Protein AF-A0A953DAY5-F1 (afdb_monomer_lite)

Secondary structure (DSSP, 8-state):
-------------------------SSHHHHHHHHHHHHHHH-TTS-GGG---SSHHHHHHHHHHHHHHHHHHHHHHHT-TT-S----S-----PPPHHHHHTS-HHHHHHHHHHHT--

Foldseek 3Di:
DDDDDDPPPDDPPDDPPPPPPPDPPDDQVVVLVVVLVVLCVVCVQFDSVQQDDPDPVSSVVSGVVRNVVSVVVVVVVVPDDDPPPPPVPDPPPDDPDPVVLVPDDPVVNVVVVVVVVPD

Radius of gyration: 38.15 Å; chains: 1; bounding box: 110×74×69 Å

pLDDT: mean 75.68, std 18.12, range [43.19, 96.44]

Structure (mmCIF, N/CA/C/O backbone):
data_AF-A0A953DAY5-F1
#
_entry.id   AF-A0A953DAY5-F1
#
loop_
_atom_site.group_PDB
_atom_site.id
_atom_site.type_symbol
_atom_site.label_atom_id
_atom_site.label_alt_id
_atom_site.label_comp_id
_atom_site.label_asym_id
_atom_site.label_entity_id
_atom_site.label_seq_id
_atom_site.pdbx_PDB_ins_code
_atom_site.Cartn_x
_atom_site.Cartn_y
_atom_site.Cartn_z
_atom_site.occupancy
_atom_site.B_iso_or_equiv
_atom_site.auth_seq_id
_atom_site.auth_comp_id
_atom_site.auth_asym_id
_atom_site.auth_atom_id
_atom_site.pdbx_PDB_model_num
ATOM 1 N N . MET A 1 1 ? -51.012 50.159 42.342 1.00 43.19 1 MET A N 1
ATOM 2 C CA . MET A 1 1 ? -50.962 48.979 41.453 1.00 43.19 1 MET A CA 1
ATOM 3 C C . MET A 1 1 ? -49.889 49.299 40.429 1.00 43.19 1 MET A C 1
ATOM 5 O O . MET A 1 1 ? -50.049 50.320 39.786 1.00 43.19 1 MET A O 1
ATOM 9 N N . GLU A 1 2 ? -48.720 48.669 40.343 1.00 46.50 2 GLU A N 1
ATOM 10 C CA . GLU A 1 2 ? -48.162 47.403 40.845 1.00 46.50 2 GLU A CA 1
ATOM 11 C C . GLU A 1 2 ? -46.648 47.589 41.116 1.00 46.50 2 GLU A C 1
ATOM 13 O O . GLU A 1 2 ? -45.998 48.416 40.482 1.00 46.50 2 GLU A O 1
ATOM 18 N N . ARG A 1 3 ? -46.093 46.818 42.056 1.00 53.03 3 ARG A N 1
ATOM 19 C CA . ARG A 1 3 ? -44.709 46.300 42.016 1.00 53.03 3 ARG A CA 1
ATOM 20 C C . ARG A 1 3 ? -44.859 44.777 41.817 1.00 53.03 3 ARG A C 1
ATOM 22 O O . ARG A 1 3 ? -45.856 44.264 42.336 1.00 53.03 3 ARG A O 1
ATOM 29 N N . PRO A 1 4 ? -43.958 44.068 41.108 1.00 50.75 4 PRO A N 1
ATOM 30 C CA . PRO A 1 4 ? -42.673 43.696 41.713 1.00 50.75 4 PRO A CA 1
ATOM 31 C C . PRO A 1 4 ? -41.463 43.596 40.763 1.00 50.75 4 PRO A C 1
ATOM 33 O O . PRO A 1 4 ? -41.563 43.688 39.543 1.00 50.75 4 PRO A O 1
ATOM 36 N N . ASP A 1 5 ? -40.320 43.449 41.425 1.00 54.09 5 ASP A N 1
ATOM 37 C CA . ASP A 1 5 ? -39.001 43.015 40.975 1.00 54.09 5 ASP A CA 1
ATOM 38 C C . ASP A 1 5 ? -39.009 41.848 39.971 1.00 54.09 5 ASP A C 1
ATOM 40 O O . ASP A 1 5 ? -39.785 40.918 40.139 1.00 54.09 5 ASP A O 1
ATOM 44 N N . GLU A 1 6 ? -38.073 41.844 39.014 1.00 52.34 6 GLU A N 1
ATOM 45 C CA . GLU A 1 6 ? -37.191 40.683 38.795 1.00 52.34 6 GLU A CA 1
ATOM 46 C C . GLU A 1 6 ? -36.049 41.043 37.836 1.00 52.34 6 GLU A C 1
ATOM 48 O O . GLU A 1 6 ? -36.195 41.144 36.616 1.00 52.34 6 GLU A O 1
ATOM 53 N N . VAL A 1 7 ? -34.872 41.244 38.425 1.00 55.16 7 VAL A N 1
ATOM 54 C CA . VAL A 1 7 ? -33.592 41.092 37.740 1.00 55.16 7 VAL A CA 1
ATOM 55 C C . VAL A 1 7 ? -33.479 39.608 37.405 1.00 55.16 7 VAL A C 1
ATOM 57 O O . VAL A 1 7 ? -33.131 38.806 38.263 1.00 55.16 7 VAL A O 1
ATOM 60 N N . VAL A 1 8 ? -33.817 39.223 36.175 1.00 53.41 8 VAL A N 1
ATOM 61 C CA . VAL A 1 8 ? -33.519 37.874 35.687 1.00 53.41 8 VAL A CA 1
ATOM 62 C C . VAL A 1 8 ? -32.030 37.833 35.358 1.00 53.41 8 VAL A C 1
ATOM 64 O O . VAL A 1 8 ? -31.605 38.152 34.245 1.00 53.41 8 VAL A O 1
ATOM 67 N N . GLU A 1 9 ? -31.233 37.466 36.363 1.00 56.44 9 GLU A N 1
ATOM 68 C CA . GLU A 1 9 ? -29.948 36.802 36.166 1.00 56.44 9 GLU A CA 1
ATOM 69 C C . GLU A 1 9 ? -30.181 35.616 35.227 1.00 56.44 9 GLU A C 1
ATOM 71 O O . GLU A 1 9 ? -30.754 34.597 35.608 1.00 56.44 9 GLU A O 1
ATOM 76 N N . ARG A 1 10 ? -29.770 35.757 33.966 1.00 53.19 10 ARG A N 1
ATOM 77 C CA . ARG A 1 10 ? -29.592 34.597 33.099 1.00 53.19 10 ARG A CA 1
ATOM 78 C C . ARG A 1 10 ? -28.226 33.986 33.416 1.00 53.19 10 ARG A C 1
ATOM 80 O O . ARG A 1 10 ? -27.223 34.676 33.216 1.00 53.19 10 ARG A O 1
ATOM 87 N N . PRO A 1 11 ? -28.165 32.737 33.901 1.00 60.03 11 PRO A N 1
ATOM 88 C CA . PRO A 1 11 ? -26.903 32.029 34.062 1.00 60.03 11 PRO A CA 1
ATOM 89 C C . PRO A 1 11 ? -26.253 31.780 32.686 1.00 60.03 11 PRO A C 1
ATOM 91 O O . PRO A 1 11 ? -26.962 31.714 31.676 1.00 60.03 11 PRO A O 1
ATOM 94 N N . PRO A 1 12 ? -24.917 31.643 32.605 1.00 56.47 12 PRO A N 1
ATOM 95 C CA . PRO A 1 12 ? -24.262 31.163 31.395 1.00 56.47 12 PRO A CA 1
ATOM 96 C C . PRO A 1 12 ? -24.579 29.672 31.192 1.00 56.47 12 PRO A C 1
ATOM 98 O O . PRO A 1 12 ? -23.907 28.798 31.728 1.00 56.47 12 PRO A O 1
ATOM 101 N N . GLU A 1 13 ? -25.616 29.380 30.410 1.00 53.09 13 GLU A N 1
ATOM 102 C CA . GLU A 1 13 ? -25.916 28.033 29.921 1.00 53.09 13 GLU A CA 1
ATOM 103 C C . GLU A 1 13 ? -25.004 27.696 28.736 1.00 53.09 13 GLU A C 1
ATOM 105 O O . GLU A 1 13 ? -25.234 28.128 27.607 1.00 53.09 13 GLU A O 1
ATOM 110 N N . ASN A 1 14 ? -23.921 26.978 29.014 1.00 51.12 14 ASN A N 1
ATOM 111 C CA . ASN A 1 14 ? -23.556 25.717 28.363 1.00 51.12 14 ASN A CA 1
ATOM 112 C C . ASN A 1 14 ? -22.090 25.451 28.669 1.00 51.12 14 ASN A C 1
ATOM 114 O O . ASN A 1 14 ? -21.177 25.823 27.930 1.00 51.12 14 ASN A O 1
ATOM 118 N N . GLU A 1 15 ? -21.903 24.778 29.793 1.00 46.72 15 GLU A N 1
ATOM 119 C CA . GLU A 1 15 ? -20.770 23.907 30.021 1.00 46.72 15 GLU A CA 1
ATOM 120 C C . GLU A 1 15 ? -20.676 22.983 28.799 1.00 46.72 15 GLU A C 1
ATOM 122 O O . GLU A 1 15 ? -21.537 22.132 28.560 1.00 46.72 15 GLU A O 1
ATOM 127 N N . SER A 1 16 ? -19.668 23.226 27.957 1.00 50.22 16 SER A N 1
ATOM 128 C CA . SER A 1 16 ? -19.174 22.234 27.008 1.00 50.22 16 SER A CA 1
ATOM 129 C C . SER A 1 16 ? -19.102 20.909 27.755 1.00 50.22 16 SER A C 1
ATOM 131 O O . SER A 1 16 ? -18.514 20.908 28.839 1.00 50.22 16 SER A O 1
ATOM 133 N N . PRO A 1 17 ? -19.685 19.811 27.244 1.00 53.06 17 PRO A N 1
ATOM 134 C CA . PRO A 1 17 ? -19.576 18.542 27.933 1.00 53.06 17 PRO A CA 1
ATOM 135 C C . PRO A 1 17 ? -18.090 18.266 28.113 1.00 53.06 17 PRO A C 1
ATOM 137 O O . PRO A 1 17 ? -17.346 18.163 27.134 1.00 53.06 17 PRO A O 1
ATOM 140 N N . GLU A 1 18 ? -17.679 18.237 29.380 1.00 45.53 18 GLU A N 1
ATOM 141 C CA . GLU A 1 18 ? -16.388 17.751 29.813 1.00 45.53 18 GLU A CA 1
ATOM 142 C C . GLU A 1 18 ? -16.154 16.458 29.039 1.00 45.53 18 GLU A C 1
ATOM 144 O O . GLU A 1 18 ? -16.916 15.492 29.171 1.00 45.53 18 GLU A O 1
ATOM 149 N N . HIS A 1 19 ? -15.158 16.483 28.149 1.00 47.75 19 HIS A N 1
ATOM 150 C CA . HIS A 1 19 ? -14.582 15.281 27.579 1.00 47.75 19 HIS A CA 1
ATOM 151 C C . HIS A 1 19 ? -14.096 14.473 28.765 1.00 47.75 19 HIS A C 1
ATOM 153 O O . HIS A 1 19 ? -13.005 14.668 29.290 1.00 47.75 19 HIS A O 1
ATOM 159 N N . THR A 1 20 ? -14.999 13.630 29.246 1.00 47.47 20 THR A N 1
ATOM 160 C CA . THR A 1 20 ? -14.716 12.653 30.258 1.00 47.47 20 THR A CA 1
ATOM 161 C C . THR A 1 20 ? -13.795 11.680 29.554 1.00 47.47 20 THR A C 1
ATOM 163 O O . THR A 1 20 ? -14.232 10.837 28.773 1.00 47.47 20 THR A O 1
ATOM 166 N N . GLU A 1 21 ? -12.501 11.888 29.772 1.00 54.03 21 GLU A N 1
ATOM 167 C CA . GLU A 1 21 ? -11.428 10.946 29.510 1.00 54.03 21 GLU A CA 1
ATOM 168 C C . GLU A 1 21 ? -11.713 9.694 30.355 1.00 54.03 21 GLU A C 1
ATOM 170 O O . GLU A 1 21 ? -11.165 9.486 31.434 1.00 54.03 21 GLU A O 1
ATOM 175 N N . GLN A 1 22 ? -12.677 8.888 29.916 1.00 50.91 22 GLN A N 1
ATOM 176 C CA . GLN A 1 22 ? -13.001 7.606 30.516 1.00 50.91 22 GLN A CA 1
ATOM 177 C C . GLN A 1 22 ? -12.252 6.547 29.723 1.00 50.91 22 GLN A C 1
ATOM 179 O O . GLN A 1 22 ? -12.627 6.193 28.609 1.00 50.91 22 GLN A O 1
ATOM 184 N N . GLY A 1 23 ? -11.137 6.109 30.311 1.00 47.06 23 GLY A N 1
ATOM 185 C CA . GLY A 1 23 ? -10.233 5.116 29.757 1.00 47.06 23 GLY A CA 1
ATOM 186 C C . GLY A 1 23 ? -10.964 3.868 29.275 1.00 47.06 23 GLY A C 1
ATOM 187 O O . GLY A 1 23 ? -11.591 3.150 30.056 1.00 47.06 23 GLY A O 1
ATOM 188 N N . ALA A 1 24 ? -10.825 3.598 27.983 1.00 52.97 24 ALA A N 1
ATOM 189 C CA . ALA A 1 24 ? -11.162 2.322 27.388 1.00 52.97 24 ALA A CA 1
ATOM 190 C C . ALA A 1 24 ? -10.003 1.343 27.621 1.00 52.97 24 ALA A C 1
ATOM 192 O O . ALA A 1 24 ? -9.148 1.087 26.775 1.00 52.97 24 ALA A O 1
ATOM 193 N N . ASP A 1 25 ? -9.940 0.846 28.850 1.00 53.22 25 ASP A N 1
ATOM 194 C CA . ASP A 1 25 ? -8.909 -0.073 29.305 1.00 53.22 25 ASP A CA 1
ATOM 195 C C . ASP A 1 25 ? -9.270 -1.512 28.874 1.00 53.22 25 ASP A C 1
ATOM 197 O O . ASP A 1 25 ? -10.225 -2.118 29.363 1.00 53.22 25 ASP A O 1
ATOM 201 N N . GLY A 1 26 ? -8.519 -2.060 27.911 1.00 48.16 26 GLY A N 1
ATOM 202 C CA . GLY A 1 26 ? -8.270 -3.506 27.811 1.00 48.16 26 GLY A CA 1
ATOM 203 C C . GLY A 1 26 ? -8.901 -4.313 26.666 1.00 48.16 26 GLY A C 1
ATOM 204 O O . GLY A 1 26 ? -8.449 -5.433 26.435 1.00 48.16 26 GLY A O 1
ATOM 205 N N . THR A 1 27 ? -9.885 -3.799 25.917 1.00 51.81 27 THR A N 1
ATOM 206 C CA . THR A 1 27 ? -10.505 -4.549 24.788 1.00 51.81 27 THR A CA 1
ATOM 207 C C . THR A 1 27 ? -10.319 -3.911 23.413 1.00 51.81 27 THR A C 1
ATOM 209 O O . THR A 1 27 ? -10.297 -4.630 22.418 1.00 51.81 27 THR A O 1
ATOM 212 N N . GLU A 1 28 ? -10.070 -2.604 23.338 1.00 55.47 28 GLU A N 1
ATOM 213 C CA . GLU A 1 28 ? -9.915 -1.895 22.060 1.00 55.47 28 GLU A CA 1
ATOM 214 C C . GLU A 1 28 ? -8.589 -2.218 21.354 1.00 55.47 28 GLU A C 1
ATOM 216 O O . GLU A 1 28 ? -8.543 -2.354 20.134 1.00 55.47 28 GLU A O 1
ATOM 221 N N . GLY A 1 29 ? -7.510 -2.444 22.112 1.00 56.56 29 GLY A N 1
ATOM 222 C CA . GLY A 1 29 ? -6.192 -2.748 21.541 1.00 56.56 29 GLY A CA 1
ATOM 223 C C . GLY A 1 29 ? -6.141 -4.047 20.723 1.00 56.56 29 GLY A C 1
ATOM 224 O O . GLY A 1 29 ? -5.391 -4.125 19.752 1.00 56.56 29 GLY A O 1
ATOM 225 N N . PHE A 1 30 ? -6.958 -5.050 21.072 1.00 59.25 30 PHE A N 1
ATOM 226 C CA . PHE A 1 30 ? -7.041 -6.309 20.319 1.00 59.25 30 PHE A CA 1
ATO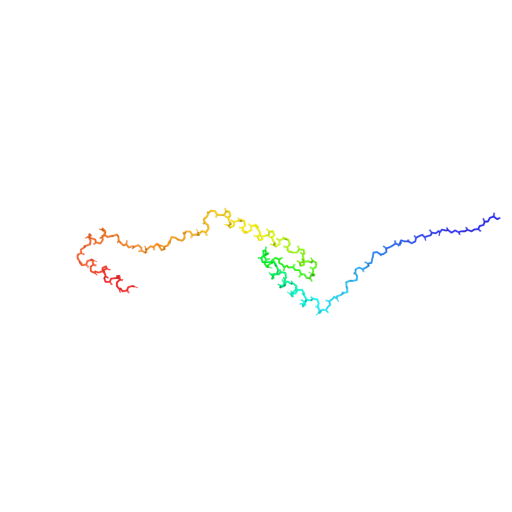M 227 C C . PHE A 1 30 ? -7.781 -6.153 18.986 1.00 59.25 30 PHE A C 1
ATOM 229 O O . PHE A 1 30 ? -7.478 -6.874 18.035 1.00 59.25 30 PHE A O 1
ATOM 236 N N . ASP A 1 31 ? -8.719 -5.210 18.902 1.00 86.44 31 ASP A N 1
ATOM 237 C CA . ASP A 1 31 ? -9.497 -4.976 17.686 1.00 86.44 31 ASP A CA 1
ATOM 238 C C . ASP A 1 31 ? -8.696 -4.142 16.677 1.00 86.44 31 ASP A C 1
ATOM 240 O O . ASP A 1 31 ? -8.691 -4.428 15.483 1.00 86.44 31 ASP A O 1
ATOM 244 N N . LEU A 1 32 ? -7.912 -3.169 17.152 1.00 88.56 32 LEU A N 1
ATOM 245 C CA . LEU A 1 32 ? -7.116 -2.294 16.284 1.00 88.56 32 LEU A CA 1
ATOM 246 C C . LEU A 1 32 ? -6.038 -3.038 15.492 1.00 88.56 32 LEU A C 1
ATOM 248 O O . LEU A 1 32 ? -5.845 -2.750 14.311 1.00 88.56 32 LEU A O 1
ATOM 252 N N . GLU A 1 33 ? -5.355 -4.013 16.098 1.00 90.25 33 GLU A N 1
ATOM 253 C CA . GLU A 1 33 ? -4.372 -4.825 15.370 1.00 90.25 33 GLU A CA 1
ATOM 254 C C . GLU A 1 33 ? -5.057 -5.669 14.289 1.00 90.25 33 GLU A C 1
ATOM 256 O O . GLU A 1 33 ? -4.599 -5.734 13.148 1.00 90.25 33 GLU A O 1
ATOM 261 N N . ARG A 1 34 ? -6.222 -6.245 14.610 1.00 91.75 34 ARG A N 1
ATOM 262 C CA . ARG A 1 34 ? -7.007 -7.025 13.652 1.00 91.75 34 ARG A CA 1
ATOM 263 C C . ARG A 1 34 ? -7.534 -6.162 12.508 1.00 91.75 34 ARG A C 1
ATOM 265 O O . ARG A 1 34 ? -7.533 -6.593 11.355 1.00 91.75 34 ARG A O 1
ATOM 272 N N . ILE A 1 35 ? -7.953 -4.939 12.812 1.00 92.19 35 ILE A N 1
ATOM 273 C CA . ILE A 1 35 ? -8.368 -3.941 11.828 1.00 92.19 35 ILE A CA 1
ATOM 274 C C . ILE A 1 35 ? -7.180 -3.549 10.946 1.00 92.19 35 ILE A C 1
ATOM 276 O O . ILE A 1 35 ? -7.334 -3.514 9.727 1.00 92.19 35 ILE A O 1
ATOM 280 N N . ARG A 1 36 ? -5.984 -3.336 11.514 1.00 93.31 36 ARG A N 1
ATOM 281 C CA . ARG A 1 36 ? -4.764 -3.078 10.732 1.00 93.31 36 ARG A CA 1
ATOM 282 C C . ARG A 1 36 ? -4.484 -4.221 9.760 1.00 93.31 36 ARG A C 1
ATOM 284 O O . ARG A 1 36 ? -4.280 -3.967 8.576 1.00 93.31 36 ARG A O 1
ATOM 291 N N . GLU A 1 37 ? -4.530 -5.469 10.218 1.00 93.81 37 GLU A N 1
ATOM 292 C CA . GLU A 1 37 ? -4.362 -6.640 9.349 1.00 93.81 37 GLU A CA 1
ATOM 293 C C . GLU A 1 37 ? -5.394 -6.678 8.211 1.00 93.81 37 GLU A C 1
ATOM 295 O O . GLU A 1 37 ? -5.041 -6.950 7.062 1.00 93.81 37 GLU A O 1
ATOM 300 N N . LEU A 1 38 ? -6.664 -6.381 8.506 1.00 94.75 38 LEU A N 1
ATOM 301 C CA . LEU A 1 38 ? -7.732 -6.326 7.504 1.00 94.75 38 LEU A CA 1
ATOM 302 C C . LEU A 1 38 ? -7.511 -5.205 6.483 1.00 94.75 38 LEU A C 1
ATOM 304 O O . LEU A 1 38 ? -7.696 -5.439 5.288 1.00 94.75 38 LEU A O 1
ATOM 308 N N . ILE A 1 39 ? -7.082 -4.021 6.929 1.00 93.44 39 ILE A N 1
ATOM 309 C CA . ILE A 1 39 ? -6.727 -2.900 6.049 1.00 93.44 39 ILE A CA 1
ATOM 310 C C . ILE A 1 39 ? -5.601 -3.327 5.106 1.00 93.44 39 ILE A C 1
ATOM 312 O O . ILE A 1 39 ? -5.727 -3.151 3.897 1.00 93.44 39 ILE A O 1
ATOM 316 N N . LEU A 1 40 ? -4.536 -3.942 5.628 1.00 94.94 40 LEU A N 1
ATOM 317 C CA . LEU A 1 40 ? -3.402 -4.400 4.818 1.00 94.94 40 LEU A CA 1
ATOM 318 C C . LEU A 1 40 ? -3.792 -5.504 3.825 1.00 94.94 40 LEU A C 1
ATOM 320 O O . LEU A 1 40 ? -3.267 -5.546 2.714 1.00 94.94 40 LEU A O 1
ATOM 324 N N . ALA A 1 41 ? -4.726 -6.383 4.193 1.00 95.12 41 ALA A N 1
ATOM 325 C CA . ALA A 1 41 ? -5.243 -7.411 3.294 1.00 95.12 41 ALA A CA 1
ATOM 326 C C . ALA A 1 41 ? -6.142 -6.830 2.186 1.00 95.12 41 ALA A C 1
ATOM 328 O O . ALA A 1 41 ? -6.093 -7.296 1.047 1.00 95.12 41 ALA A O 1
ATOM 329 N N . ALA A 1 42 ? -6.962 -5.827 2.509 1.00 95.38 42 ALA A N 1
ATOM 330 C CA . ALA A 1 42 ? -7.871 -5.177 1.565 1.00 95.38 42 ALA A CA 1
ATOM 331 C C . ALA A 1 42 ? -7.156 -4.187 0.630 1.00 95.38 42 ALA A C 1
ATOM 333 O O . ALA A 1 42 ? -7.573 -4.011 -0.516 1.00 95.38 42 ALA A O 1
ATOM 334 N N . HIS A 1 43 ? -6.076 -3.564 1.107 1.00 92.94 43 HIS A N 1
ATOM 335 C CA . HIS A 1 43 ? -5.343 -2.514 0.410 1.00 92.94 43 HIS A CA 1
ATOM 336 C C . HIS A 1 43 ? -3.875 -2.907 0.191 1.00 92.94 43 HIS A C 1
ATOM 338 O O . HIS A 1 43 ? -2.995 -2.452 0.917 1.00 92.94 43 HIS A O 1
ATOM 344 N N . PRO A 1 44 ? -3.560 -3.722 -0.831 1.00 92.56 44 PRO A N 1
ATOM 345 C CA . PRO A 1 44 ? -2.173 -4.058 -1.166 1.00 92.56 44 PRO A CA 1
ATOM 346 C C . PRO A 1 44 ? -1.385 -2.877 -1.770 1.00 92.56 44 PRO A C 1
ATOM 348 O O . PRO A 1 44 ? -0.180 -2.986 -1.990 1.00 92.56 44 PRO A O 1
ATOM 351 N N . ASP A 1 45 ? -2.054 -1.762 -2.072 1.00 94.50 45 ASP A N 1
ATOM 352 C CA . ASP A 1 45 ? -1.500 -0.530 -2.639 1.00 94.50 45 ASP A CA 1
ATOM 353 C C . ASP A 1 45 ? -1.166 0.539 -1.580 1.00 94.50 45 ASP A C 1
ATOM 355 O O . ASP A 1 45 ? -1.057 1.720 -1.910 1.00 94.50 45 ASP A O 1
ATOM 359 N N . VAL A 1 46 ? -0.988 0.150 -0.314 1.00 96.06 46 VAL A N 1
ATOM 360 C CA . VAL A 1 46 ? -0.551 1.043 0.776 1.00 96.06 46 VAL A CA 1
ATOM 361 C C . VAL A 1 46 ? 0.822 0.643 1.307 1.00 96.06 46 VAL A C 1
ATOM 363 O O . VAL A 1 46 ? 1.258 -0.498 1.172 1.00 96.06 46 VAL A O 1
ATOM 366 N N . VAL A 1 47 ? 1.522 1.595 1.927 1.00 94.75 47 VAL A N 1
ATOM 367 C CA . VAL A 1 47 ? 2.779 1.328 2.640 1.00 94.75 47 VAL A CA 1
ATOM 368 C C . VAL A 1 47 ? 2.451 0.840 4.060 1.00 94.75 47 VAL A C 1
ATOM 370 O O . VAL A 1 47 ? 1.895 1.628 4.824 1.00 94.75 47 VAL A O 1
ATOM 373 N N . PRO A 1 48 ? 2.800 -0.404 4.448 1.00 92.75 48 PRO A N 1
ATOM 374 C CA . PRO A 1 48 ? 2.383 -0.972 5.734 1.00 92.75 48 PRO A CA 1
ATOM 375 C C . PRO A 1 48 ? 2.844 -0.165 6.948 1.00 92.75 48 PRO A C 1
ATOM 377 O O . PRO A 1 48 ? 2.053 0.099 7.849 1.00 92.75 48 PRO A O 1
ATOM 380 N N . ASP A 1 49 ? 4.090 0.313 6.917 1.00 93.12 49 ASP A N 1
ATOM 381 C CA . ASP A 1 49 ? 4.698 1.102 7.996 1.00 93.12 49 ASP A CA 1
ATOM 382 C C . ASP A 1 49 ? 4.004 2.457 8.228 1.00 93.12 49 ASP A C 1
ATOM 384 O O . ASP A 1 49 ? 4.262 3.123 9.227 1.00 93.12 49 ASP A O 1
ATOM 388 N N . MET A 1 50 ? 3.138 2.887 7.305 1.00 95.19 50 MET A N 1
ATOM 389 C CA . MET A 1 50 ? 2.375 4.130 7.419 1.00 95.19 50 MET A CA 1
ATOM 390 C C . MET A 1 50 ? 0.964 3.931 7.985 1.00 95.19 50 MET A C 1
ATOM 392 O O . MET A 1 50 ? 0.296 4.925 8.259 1.00 95.19 50 MET A O 1
ATOM 396 N N . ILE A 1 51 ? 0.507 2.688 8.179 1.00 94.81 51 ILE A N 1
ATOM 397 C CA . ILE A 1 51 ? -0.795 2.402 8.794 1.00 94.81 51 ILE A CA 1
ATOM 398 C C . ILE A 1 51 ? -0.646 2.406 10.319 1.00 94.81 51 ILE A C 1
ATOM 400 O O . ILE A 1 51 ? -0.474 1.373 10.973 1.00 94.81 51 ILE A O 1
ATOM 404 N N . THR A 1 52 ? -0.686 3.607 10.890 1.00 91.56 52 THR A N 1
ATOM 405 C CA . THR A 1 52 ? -0.456 3.863 12.317 1.00 91.56 52 THR A CA 1
ATOM 406 C C . THR A 1 52 ? -1.652 4.553 12.956 1.00 91.56 52 THR A C 1
ATOM 408 O O . THR A 1 52 ? -2.307 5.368 12.316 1.00 91.56 52 THR A O 1
ATOM 411 N N . GLY A 1 53 ? -1.899 4.269 14.231 1.00 90.50 53 GLY A N 1
ATOM 412 C CA . GLY A 1 53 ? -2.989 4.865 14.995 1.00 90.50 53 GLY A CA 1
ATOM 413 C C . GLY A 1 53 ? -3.238 4.093 16.282 1.00 90.50 53 GLY A C 1
ATOM 414 O O . GLY A 1 53 ? -2.953 2.895 16.361 1.00 90.50 53 GLY A O 1
ATOM 415 N N . THR A 1 54 ? -3.744 4.804 17.279 1.00 88.81 54 THR A N 1
ATOM 416 C CA . THR A 1 54 ? -4.233 4.276 18.558 1.00 88.81 54 THR A CA 1
ATOM 417 C C . THR A 1 54 ? -5.754 4.208 18.612 1.00 88.81 54 THR A C 1
ATOM 419 O O . THR A 1 54 ? -6.301 3.631 19.543 1.00 88.81 54 THR A O 1
ATOM 422 N N . THR A 1 55 ? -6.434 4.745 17.596 1.00 89.50 55 THR A N 1
ATOM 423 C CA . THR A 1 55 ? -7.889 4.681 17.433 1.00 89.50 55 THR A CA 1
ATOM 424 C C . THR A 1 55 ? -8.260 4.226 16.021 1.00 89.50 55 THR A C 1
ATOM 426 O O . THR A 1 55 ? -7.441 4.258 15.095 1.00 89.50 55 THR A O 1
ATOM 429 N N . PHE A 1 56 ? -9.513 3.804 15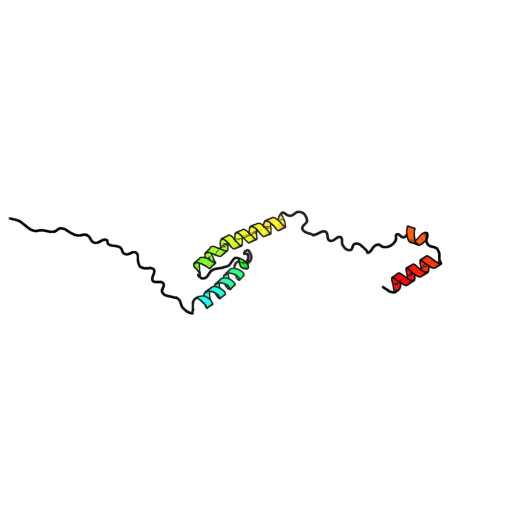.839 1.00 89.00 56 PHE A N 1
ATOM 430 C CA . PHE A 1 56 ? -10.039 3.432 14.523 1.00 89.00 56 PHE A CA 1
ATOM 431 C C . PHE A 1 56 ? -9.983 4.603 13.533 1.00 89.00 56 PHE A C 1
ATOM 433 O O . PHE A 1 56 ? -9.545 4.430 12.395 1.00 89.00 56 PHE A O 1
ATOM 440 N N . ASP A 1 57 ? -10.367 5.800 13.976 1.00 88.50 57 ASP A N 1
ATOM 441 C CA . ASP A 1 57 ? -10.383 6.991 13.127 1.00 88.50 57 ASP A CA 1
ATOM 442 C C . ASP A 1 57 ? -8.972 7.383 12.674 1.00 88.50 57 ASP A C 1
ATOM 444 O O . ASP A 1 57 ? -8.767 7.722 11.508 1.00 88.50 57 ASP A O 1
ATOM 448 N N . GLU A 1 58 ? -7.976 7.260 13.557 1.00 91.19 58 GLU A N 1
ATOM 449 C CA . GLU A 1 58 ? -6.567 7.463 13.204 1.00 91.19 58 GLU A CA 1
ATOM 450 C C . GLU A 1 58 ? -6.089 6.447 12.159 1.00 91.19 58 GLU A C 1
ATOM 452 O O . GLU A 1 58 ? -5.452 6.830 11.173 1.00 91.19 58 GLU A O 1
ATOM 457 N N . LEU A 1 59 ? -6.442 5.164 12.322 1.00 92.38 59 LEU A N 1
ATOM 458 C CA . LEU A 1 59 ? -6.111 4.128 11.341 1.00 92.38 59 LEU A CA 1
ATOM 459 C C . LEU A 1 59 ? -6.740 4.431 9.980 1.00 92.38 59 LEU A C 1
ATOM 461 O O . LEU A 1 59 ? -6.042 4.386 8.968 1.00 92.38 59 LEU A O 1
ATOM 465 N N . MET A 1 60 ? -8.021 4.794 9.937 1.00 93.25 60 MET A N 1
ATOM 466 C CA . MET A 1 60 ? -8.708 5.125 8.687 1.00 93.25 60 MET A CA 1
ATOM 467 C C . MET A 1 60 ? -8.125 6.378 8.025 1.00 93.25 60 MET A C 1
ATOM 469 O O . MET A 1 60 ? -7.929 6.399 6.807 1.00 93.25 60 MET A O 1
ATOM 473 N N . ALA A 1 61 ? -7.775 7.397 8.813 1.00 94.69 61 ALA A N 1
ATOM 474 C CA . ALA A 1 61 ? -7.124 8.607 8.318 1.00 94.69 61 ALA A CA 1
ATOM 475 C C . ALA A 1 61 ? -5.716 8.338 7.756 1.00 94.69 61 ALA A C 1
ATOM 477 O O . ALA A 1 61 ? -5.268 9.054 6.857 1.00 94.69 61 ALA A O 1
ATOM 478 N N . SER A 1 62 ? -5.025 7.297 8.237 1.00 93.75 62 SER A N 1
ATOM 479 C CA . SER A 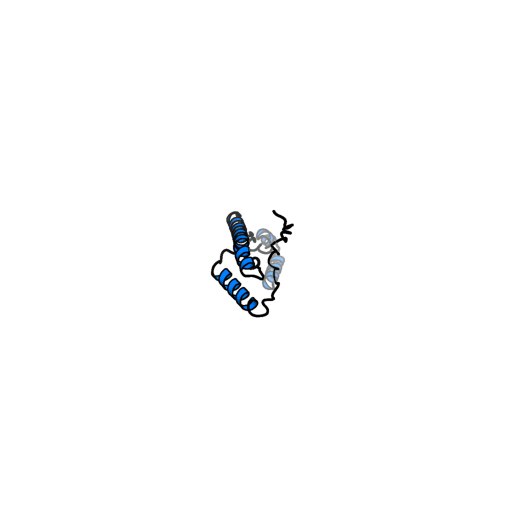1 62 ? -3.680 6.925 7.776 1.00 93.75 62 SER A CA 1
ATOM 480 C C . SER A 1 62 ? -3.645 6.275 6.382 1.00 93.75 62 SER A C 1
ATOM 482 O O . SER A 1 62 ? -2.614 6.323 5.703 1.00 93.75 62 SER A O 1
ATOM 484 N N . ILE A 1 63 ? -4.775 5.731 5.908 1.00 95.00 63 ILE A N 1
ATOM 485 C CA . ILE A 1 63 ? -4.856 4.970 4.648 1.00 95.00 63 ILE A CA 1
ATOM 486 C C . ILE A 1 63 ? -4.514 5.845 3.440 1.00 95.00 63 ILE A C 1
ATOM 488 O O . ILE A 1 63 ? -3.683 5.469 2.611 1.00 95.00 63 ILE A O 1
ATOM 492 N N . GLU A 1 64 ? -5.131 7.020 3.328 1.00 95.62 64 GLU A N 1
ATOM 493 C CA . GLU A 1 64 ? -4.966 7.878 2.151 1.00 95.62 64 GLU A CA 1
ATOM 494 C C . GLU A 1 64 ? -3.518 8.401 2.003 1.00 95.62 64 GLU A C 1
ATOM 496 O O . GLU A 1 64 ? -2.934 8.257 0.922 1.00 95.62 64 GLU A O 1
ATOM 501 N N . PRO A 1 65 ? -2.855 8.906 3.067 1.00 95.62 65 PRO A N 1
ATOM 502 C CA . PRO A 1 65 ? -1.427 9.217 3.027 1.00 95.62 65 PRO A CA 1
ATOM 503 C C . PRO A 1 65 ? -0.542 8.024 2.638 1.00 95.62 65 PRO A C 1
ATOM 505 O O . PRO A 1 65 ? 0.390 8.191 1.841 1.00 95.62 65 PRO A O 1
ATOM 508 N N . ALA A 1 66 ? -0.825 6.829 3.171 1.00 95.50 66 ALA A N 1
ATOM 509 C CA . ALA A 1 66 ? -0.063 5.614 2.883 1.00 95.50 66 ALA A CA 1
ATOM 510 C C . ALA A 1 66 ? -0.193 5.193 1.411 1.00 95.50 66 ALA A C 1
ATOM 512 O O . ALA A 1 66 ? 0.802 4.859 0.758 1.00 95.50 66 ALA A O 1
ATOM 513 N N . ARG A 1 67 ? -1.401 5.288 0.854 1.00 95.56 67 ARG A N 1
ATOM 514 C CA . ARG A 1 67 ? -1.681 5.026 -0.560 1.00 95.56 67 ARG A CA 1
ATOM 515 C C . ARG A 1 67 ? -0.999 6.036 -1.479 1.00 95.56 67 ARG A C 1
ATOM 517 O O . ARG A 1 67 ? -0.362 5.670 -2.468 1.00 95.56 67 ARG A O 1
ATOM 524 N N . ALA A 1 68 ? -1.058 7.320 -1.131 1.00 96.44 68 ALA A N 1
ATOM 525 C CA . ALA A 1 68 ? -0.387 8.375 -1.883 1.00 96.44 68 ALA A CA 1
ATOM 526 C C . ALA A 1 68 ? 1.144 8.212 -1.874 1.00 96.44 68 ALA A C 1
ATOM 528 O O . ALA A 1 68 ? 1.824 8.556 -2.846 1.00 96.44 68 ALA A O 1
ATOM 529 N N . ALA A 1 69 ? 1.723 7.702 -0.784 1.00 94.50 69 ALA A N 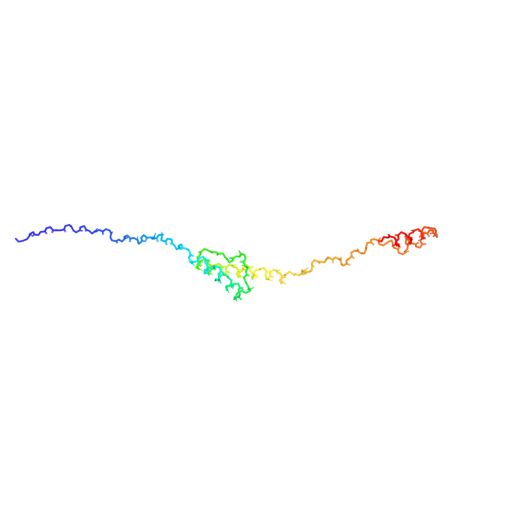1
ATOM 530 C CA . ALA A 1 69 ? 3.142 7.360 -0.729 1.00 94.50 69 ALA A CA 1
ATOM 531 C C . ALA A 1 69 ? 3.478 6.189 -1.662 1.00 94.50 69 ALA A C 1
ATOM 533 O O . ALA A 1 69 ? 4.408 6.308 -2.465 1.00 94.50 69 ALA A O 1
ATOM 534 N N . TYR A 1 70 ? 2.688 5.113 -1.625 1.00 95.62 70 TYR A N 1
ATOM 535 C CA . TYR A 1 70 ? 2.852 3.973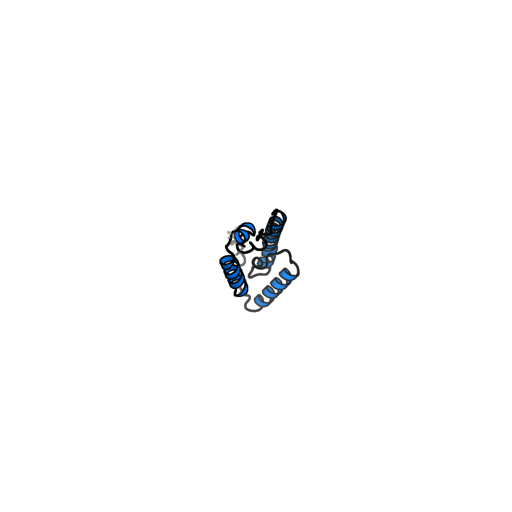 -2.527 1.00 95.62 70 TYR A CA 1
ATOM 536 C C . TYR A 1 70 ? 2.793 4.403 -3.996 1.00 95.62 70 TYR A C 1
ATOM 538 O O . TYR A 1 70 ? 3.711 4.108 -4.760 1.00 95.62 70 TYR A O 1
ATOM 546 N N . ALA A 1 71 ? 1.772 5.175 -4.384 1.00 95.25 71 ALA A N 1
ATOM 547 C CA . ALA A 1 71 ? 1.609 5.657 -5.754 1.00 95.25 71 ALA A CA 1
ATOM 548 C C . ALA A 1 71 ? 2.821 6.474 -6.230 1.00 95.25 71 ALA A C 1
ATOM 550 O O . ALA A 1 71 ? 3.308 6.277 -7.344 1.00 95.25 71 ALA A O 1
ATOM 551 N N . ARG A 1 72 ? 3.368 7.343 -5.368 1.00 93.88 72 ARG A N 1
ATOM 552 C CA . ARG A 1 72 ? 4.587 8.113 -5.668 1.00 93.88 72 ARG A CA 1
ATOM 553 C C . ARG A 1 72 ? 5.808 7.215 -5.874 1.00 93.88 72 ARG A C 1
ATOM 555 O O . ARG A 1 72 ? 6.596 7.468 -6.783 1.00 93.88 72 ARG A O 1
ATOM 562 N N . ILE A 1 73 ? 5.976 6.181 -5.051 1.00 92.00 73 ILE A N 1
ATOM 563 C CA . ILE A 1 73 ? 7.087 5.223 -5.174 1.00 92.00 73 ILE A CA 1
ATOM 564 C C . ILE A 1 73 ? 6.935 4.394 -6.452 1.00 92.00 73 ILE A C 1
ATOM 566 O O . ILE A 1 73 ? 7.886 4.282 -7.225 1.00 92.00 73 ILE A O 1
ATOM 570 N N . ALA A 1 74 ? 5.739 3.862 -6.702 1.00 91.56 74 ALA A N 1
ATOM 571 C CA . ALA A 1 74 ? 5.432 3.069 -7.885 1.00 91.56 74 ALA A CA 1
ATOM 572 C C . ALA A 1 74 ? 5.670 3.869 -9.173 1.00 91.56 74 ALA A C 1
ATOM 574 O O . ALA A 1 74 ? 6.300 3.367 -10.106 1.00 91.56 74 ALA A O 1
ATOM 575 N N . GLU A 1 75 ? 5.233 5.130 -9.202 1.00 93.06 75 GLU A N 1
ATOM 576 C CA . GLU A 1 75 ? 5.466 6.017 -10.338 1.00 93.06 75 GLU A CA 1
ATOM 577 C C . GLU A 1 75 ? 6.955 6.308 -10.522 1.00 93.06 75 GLU A C 1
ATOM 579 O O . GLU A 1 75 ? 7.466 6.209 -11.631 1.00 93.06 75 GLU A O 1
ATOM 584 N N . ARG A 1 76 ? 7.693 6.571 -9.438 1.00 89.94 76 ARG A N 1
ATOM 585 C CA . ARG A 1 76 ? 9.143 6.789 -9.508 1.00 89.94 76 ARG A CA 1
ATOM 586 C C . ARG A 1 76 ? 9.885 5.590 -10.097 1.00 89.94 76 ARG A C 1
ATOM 588 O O . ARG A 1 76 ? 10.780 5.790 -10.911 1.00 89.94 76 ARG A O 1
ATOM 595 N N . ILE A 1 77 ? 9.512 4.373 -9.697 1.00 89.25 77 ILE A N 1
ATOM 596 C CA . ILE A 1 77 ? 10.108 3.131 -10.208 1.00 89.25 77 ILE A CA 1
ATOM 597 C C . ILE A 1 77 ? 9.768 2.944 -11.691 1.00 89.25 77 ILE A C 1
ATOM 599 O O . ILE A 1 77 ? 10.644 2.595 -12.478 1.00 89.25 77 ILE A O 1
ATOM 603 N N . ARG A 1 78 ? 8.514 3.201 -12.087 1.00 86.62 78 ARG A N 1
ATOM 604 C CA . ARG A 1 78 ? 8.057 3.077 -13.480 1.00 86.62 78 ARG A CA 1
ATOM 605 C C . ARG A 1 78 ? 8.708 4.108 -14.401 1.00 86.62 78 ARG A C 1
ATOM 607 O O . ARG A 1 78 ? 9.125 3.765 -15.503 1.00 86.62 78 ARG A O 1
ATOM 614 N N . SER A 1 79 ? 8.791 5.353 -13.945 1.00 85.50 79 SER A N 1
ATOM 615 C CA . SER A 1 79 ? 9.362 6.483 -14.678 1.00 85.50 79 SER A CA 1
ATOM 616 C C . SER A 1 79 ? 10.891 6.522 -14.642 1.00 85.50 79 SER A C 1
ATOM 618 O O . SER A 1 79 ? 11.482 7.413 -15.245 1.00 85.50 79 SER A O 1
ATOM 620 N N . GLN A 1 80 ? 11.560 5.580 -13.967 1.00 76.81 80 GLN A N 1
ATOM 621 C CA . GLN A 1 80 ? 13.015 5.458 -14.006 1.00 76.81 80 GLN A CA 1
ATOM 622 C C . GLN A 1 80 ? 13.451 4.666 -15.252 1.00 76.81 80 GLN A C 1
ATOM 624 O O . GLN A 1 80 ? 13.323 3.438 -15.272 1.00 76.81 80 GLN A O 1
ATOM 629 N N . PRO A 1 81 ? 14.016 5.316 -16.293 1.00 59.69 81 PRO A N 1
ATOM 630 C CA . PRO A 1 81 ? 14.641 4.590 -17.385 1.00 59.69 81 PRO A CA 1
ATOM 631 C C . PRO A 1 81 ? 15.909 3.917 -16.848 1.00 59.69 81 PRO A C 1
ATOM 633 O O . PRO A 1 81 ? 16.916 4.575 -16.596 1.00 59.69 81 PRO A O 1
ATOM 636 N N . GLY A 1 82 ? 15.855 2.598 -16.657 1.00 60.66 82 GLY A N 1
ATOM 637 C CA . GLY A 1 82 ? 17.046 1.789 -16.397 1.00 60.66 82 GLY A CA 1
ATOM 638 C C . GLY A 1 82 ? 17.259 1.318 -14.962 1.00 60.66 82 GLY A C 1
ATOM 639 O O . GLY A 1 82 ? 18.407 1.222 -14.545 1.00 60.66 82 GLY A O 1
ATOM 640 N N . ASN A 1 83 ? 16.218 0.931 -14.216 1.00 52.28 83 ASN A N 1
ATOM 641 C CA . ASN A 1 83 ? 16.419 0.226 -12.941 1.00 52.28 83 ASN A CA 1
ATOM 642 C C . ASN A 1 83 ? 16.750 -1.272 -13.121 1.00 52.28 83 ASN A C 1
ATOM 644 O O . ASN A 1 83 ? 16.202 -2.145 -12.456 1.00 52.28 83 ASN A O 1
ATOM 648 N N . ALA A 1 84 ? 17.682 -1.567 -14.024 1.00 54.41 84 ALA A N 1
ATOM 649 C CA . ALA A 1 84 ? 18.715 -2.523 -13.691 1.00 54.41 84 ALA A CA 1
ATOM 650 C C . ALA A 1 84 ? 19.903 -1.655 -13.265 1.00 54.41 84 ALA A C 1
ATOM 652 O O . ALA A 1 84 ? 20.406 -0.911 -14.113 1.00 54.41 84 ALA A O 1
ATOM 653 N N . PRO A 1 85 ? 20.412 -1.724 -12.018 1.00 54.47 85 PRO A N 1
ATOM 654 C CA . PRO A 1 85 ? 21.825 -1.444 -11.868 1.00 54.47 85 PRO A CA 1
ATOM 655 C C . PRO A 1 85 ? 22.487 -2.349 -12.900 1.00 54.47 85 PRO A C 1
ATOM 657 O O . PRO A 1 85 ? 22.350 -3.573 -12.841 1.00 54.47 85 PRO A O 1
ATOM 660 N N . GLY A 1 86 ? 23.101 -1.748 -13.915 1.00 55.25 86 GLY A N 1
ATOM 661 C CA . GLY A 1 86 ? 24.012 -2.453 -14.788 1.00 55.25 86 GLY A CA 1
ATOM 662 C C . GLY A 1 86 ? 25.168 -2.892 -13.911 1.00 55.25 86 GLY A C 1
ATOM 663 O O . GLY A 1 86 ? 26.218 -2.267 -13.936 1.00 55.25 86 GLY A O 1
ATOM 664 N N . ILE A 1 87 ? 24.959 -3.919 -13.084 1.00 59.16 87 ILE A N 1
ATOM 665 C CA . ILE A 1 87 ? 26.019 -4.772 -12.601 1.00 59.16 87 ILE A CA 1
ATOM 666 C C . ILE A 1 87 ? 26.577 -5.311 -13.910 1.00 59.16 87 ILE A C 1
ATOM 668 O O . ILE A 1 87 ? 25.869 -6.053 -14.599 1.00 59.16 87 ILE A O 1
ATOM 672 N N . PRO A 1 88 ? 27.777 -4.886 -14.334 1.00 61.59 88 PRO A N 1
ATOM 673 C CA . PRO A 1 88 ? 28.396 -5.495 -15.492 1.00 61.59 88 PRO A CA 1
ATOM 674 C C . PRO A 1 88 ? 28.467 -6.978 -15.150 1.00 61.59 88 PRO A C 1
ATOM 676 O O . PRO A 1 88 ? 29.046 -7.332 -14.121 1.00 61.59 88 PRO A O 1
ATOM 679 N N . ALA A 1 89 ? 27.777 -7.812 -15.928 1.00 60.59 89 ALA A N 1
ATOM 680 C CA . ALA A 1 89 ? 27.655 -9.239 -15.680 1.00 60.59 89 ALA A CA 1
ATOM 681 C C . ALA A 1 89 ? 29.055 -9.857 -15.689 1.00 60.59 89 ALA A C 1
ATOM 683 O O . ALA A 1 89 ? 29.571 -10.187 -16.748 1.00 60.59 89 ALA A O 1
ATOM 684 N N . GLY A 1 90 ? 29.683 -9.923 -14.512 1.00 54.16 90 GLY A N 1
ATOM 685 C CA . GLY A 1 90 ? 31.075 -10.302 -14.334 1.00 54.16 90 GLY A CA 1
ATOM 686 C C . GLY A 1 90 ? 32.022 -9.417 -15.136 1.00 54.16 90 GLY A C 1
ATOM 687 O O . GLY A 1 90 ? 32.205 -9.616 -16.329 1.00 54.16 90 GLY A O 1
ATOM 688 N N . GLN A 1 91 ? 32.750 -8.510 -14.486 1.00 54.38 91 GLN A N 1
ATOM 689 C CA . GLN A 1 91 ? 34.077 -8.214 -15.020 1.00 54.38 91 GLN A CA 1
ATOM 690 C C . GLN A 1 91 ? 34.831 -9.557 -14.981 1.00 54.38 91 GLN A C 1
ATOM 692 O O . GLN A 1 91 ? 35.104 -10.037 -13.876 1.00 54.38 91 GLN A O 1
ATOM 697 N N . PRO A 1 92 ? 35.118 -10.228 -16.115 1.00 61.31 92 PRO A N 1
ATOM 698 C CA . PRO A 1 92 ? 35.890 -11.456 -16.065 1.00 61.31 92 PRO A CA 1
ATOM 699 C C . PRO A 1 92 ? 37.245 -11.030 -15.516 1.00 61.31 92 PRO A C 1
ATOM 701 O O . PRO A 1 92 ? 37.878 -10.136 -16.089 1.00 61.31 92 PRO A O 1
ATOM 704 N N . GLY A 1 93 ? 37.644 -11.573 -14.362 1.00 64.44 93 GLY A N 1
ATOM 705 C CA . GLY A 1 93 ? 38.878 -11.166 -13.692 1.00 64.44 93 GLY A CA 1
ATOM 706 C C . GLY A 1 93 ? 40.011 -11.118 -14.711 1.00 64.44 93 GLY A C 1
ATOM 707 O O . GLY A 1 93 ? 40.151 -12.086 -15.459 1.00 64.44 93 GLY A O 1
ATOM 708 N N . ARG A 1 94 ? 40.721 -9.974 -14.788 1.00 62.94 94 ARG A N 1
ATOM 709 C CA . ARG A 1 94 ? 41.744 -9.622 -15.798 1.00 62.94 94 ARG A CA 1
ATOM 710 C C . ARG A 1 94 ? 42.429 -10.869 -16.367 1.00 62.94 94 ARG A C 1
ATOM 712 O O . ARG A 1 94 ? 43.446 -11.319 -15.843 1.00 62.94 94 ARG A O 1
ATOM 719 N N . GLN A 1 95 ? 41.884 -11.420 -17.448 1.00 65.88 95 GLN A N 1
ATOM 720 C CA . GLN A 1 95 ? 42.585 -12.459 -18.181 1.00 65.88 95 GLN A CA 1
ATOM 721 C C . GLN A 1 95 ? 43.712 -11.746 -18.925 1.00 65.88 95 GLN A C 1
ATOM 723 O O . GLN A 1 95 ? 43.442 -10.746 -19.604 1.00 65.88 95 GLN A O 1
ATOM 728 N N . PRO A 1 96 ? 44.976 -12.180 -18.795 1.00 64.50 96 PRO A N 1
ATOM 729 C CA . PRO A 1 96 ? 46.018 -11.645 -19.653 1.00 64.50 96 PRO A CA 1
ATOM 730 C C . PRO A 1 96 ? 45.603 -11.930 -21.096 1.00 64.50 96 PRO A C 1
ATOM 732 O O . PRO A 1 96 ? 45.170 -13.041 -21.420 1.00 64.50 96 PRO A O 1
ATOM 735 N N . SER A 1 97 ? 45.670 -10.905 -21.945 1.00 69.19 97 SER A N 1
ATOM 736 C CA . SER A 1 97 ? 45.203 -11.019 -23.322 1.00 69.19 97 SER A CA 1
ATOM 737 C C . SER A 1 97 ? 45.919 -12.179 -24.033 1.00 69.19 97 SER A C 1
ATOM 739 O O . SER A 1 97 ? 47.094 -12.435 -23.751 1.00 69.19 97 SER A O 1
ATOM 741 N N . PRO A 1 98 ? 45.266 -12.881 -24.975 1.00 68.12 98 PRO A N 1
ATOM 742 C CA . PRO A 1 98 ? 45.900 -13.967 -25.730 1.00 68.12 98 PRO A CA 1
ATOM 743 C C . PRO A 1 98 ? 47.230 -13.536 -26.371 1.00 68.12 98 PRO A C 1
ATOM 745 O O . PRO A 1 98 ? 48.230 -14.245 -26.287 1.00 68.12 98 PRO A O 1
ATOM 748 N N . ALA A 1 99 ? 47.282 -12.295 -26.867 1.00 72.38 99 ALA A N 1
ATOM 749 C CA . ALA A 1 99 ? 48.485 -11.672 -27.415 1.00 72.38 99 ALA A CA 1
ATOM 750 C C . ALA A 1 99 ? 49.635 -11.519 -26.398 1.00 72.38 99 ALA A C 1
ATOM 752 O O . ALA A 1 99 ? 50.802 -11.489 -26.783 1.00 72.38 99 ALA A O 1
ATOM 753 N N . HIS A 1 100 ? 49.334 -11.402 -25.102 1.00 76.56 100 HIS A N 1
ATOM 754 C CA . HIS A 1 100 ? 50.346 -11.383 -24.048 1.00 76.56 100 HIS A CA 1
ATOM 755 C C . HIS A 1 100 ? 50.913 -12.784 -23.805 1.00 76.56 100 HIS A C 1
ATOM 757 O O . HIS A 1 100 ? 52.128 -12.943 -23.715 1.00 76.56 100 HIS A O 1
ATOM 763 N N . VAL A 1 101 ? 50.046 -13.802 -23.766 1.00 78.50 101 VAL A N 1
ATOM 764 C CA . VAL A 1 101 ? 50.455 -15.198 -23.559 1.00 78.50 101 VAL A CA 1
ATOM 765 C C . VAL A 1 101 ? 51.334 -15.678 -24.707 1.00 78.50 101 VAL A C 1
ATOM 767 O O . VAL A 1 101 ? 52.334 -16.338 -24.460 1.00 78.50 101 VAL A O 1
ATOM 770 N N . GLU A 1 102 ? 51.032 -15.314 -25.953 1.00 82.62 102 GLU A N 1
ATOM 771 C CA . GLU A 1 102 ? 51.818 -15.739 -27.117 1.00 82.62 102 GLU A CA 1
ATOM 772 C C . GLU A 1 102 ? 53.271 -15.256 -27.092 1.00 82.62 102 GLU A C 1
ATOM 774 O O . GLU A 1 102 ? 54.156 -16.003 -27.516 1.00 82.62 102 GLU A O 1
ATOM 779 N N . ARG A 1 103 ? 53.518 -14.072 -26.514 1.00 84.69 103 ARG A N 1
ATOM 780 C CA . ARG A 1 103 ? 54.847 -13.453 -26.370 1.00 84.69 103 ARG A CA 1
ATOM 781 C C . ARG A 1 103 ? 55.663 -14.005 -25.198 1.00 84.69 103 ARG A C 1
ATOM 783 O O . ARG A 1 103 ? 56.841 -13.679 -25.077 1.00 84.69 103 ARG A O 1
ATOM 790 N N . LEU A 1 104 ? 55.061 -14.822 -24.332 1.00 85.50 104 LEU A N 1
ATOM 791 C CA . LEU A 1 104 ? 55.777 -15.496 -23.254 1.00 85.50 104 LEU A CA 1
ATOM 792 C C . LEU A 1 104 ? 56.692 -16.595 -23.806 1.00 85.50 104 LEU A C 1
ATOM 794 O O . LEU A 1 104 ? 56.349 -17.306 -24.758 1.00 85.50 104 LEU A O 1
ATOM 798 N N . SER A 1 105 ? 57.833 -16.786 -23.144 1.00 90.50 105 SER A N 1
ATOM 799 C CA . SER A 1 105 ? 58.679 -17.957 -23.369 1.00 90.50 105 SER A CA 1
ATOM 800 C C . SER A 1 105 ? 57.919 -19.251 -23.047 1.00 90.50 105 SER A C 1
ATOM 802 O O . SER A 1 105 ? 56.934 -19.254 -22.301 1.00 90.50 105 SER A O 1
ATOM 804 N N . ALA A 1 106 ? 58.393 -20.380 -23.582 1.00 89.00 106 ALA A N 1
ATOM 805 C CA . ALA A 1 106 ? 57.774 -21.685 -23.342 1.00 89.00 106 ALA A CA 1
ATOM 806 C C . ALA A 1 106 ? 57.656 -22.014 -21.840 1.00 89.00 106 ALA A C 1
ATOM 808 O O . ALA A 1 106 ? 56.604 -22.457 -21.383 1.00 89.00 106 ALA A O 1
ATOM 809 N N . SER A 1 107 ? 58.698 -21.722 -21.055 1.00 87.75 107 SER A N 1
ATOM 810 C CA . SER A 1 107 ? 58.696 -21.930 -19.603 1.00 87.75 107 SER A CA 1
ATOM 811 C C . SER A 1 107 ? 57.677 -21.044 -18.877 1.00 87.75 107 SER A C 1
ATOM 813 O O . SER A 1 107 ? 56.979 -21.519 -17.982 1.00 87.75 107 SER A O 1
ATOM 815 N N . ALA A 1 108 ? 57.525 -19.783 -19.292 1.00 89.25 108 ALA A N 1
ATOM 816 C CA . ALA A 1 108 ? 56.563 -18.855 -18.701 1.00 89.25 108 ALA A CA 1
ATOM 817 C C . ALA A 1 108 ? 55.103 -19.228 -19.019 1.00 89.25 108 ALA A C 1
ATOM 819 O O . ALA A 1 108 ? 54.243 -19.110 -18.147 1.00 89.25 108 ALA A O 1
ATOM 820 N N . LYS A 1 109 ? 54.820 -19.759 -20.218 1.00 89.12 109 LYS A N 1
ATOM 821 C CA . LYS A 1 109 ? 53.490 -20.296 -20.572 1.00 89.12 109 LYS A CA 1
ATOM 822 C C . LYS A 1 109 ? 53.087 -21.466 -19.671 1.00 89.12 109 LYS A C 1
ATOM 824 O O . LYS A 1 109 ? 51.953 -21.515 -19.200 1.00 89.12 109 LYS A O 1
ATOM 829 N N . ILE A 1 110 ? 54.017 -22.387 -19.406 1.00 89.44 110 ILE A N 1
ATOM 830 C CA . ILE A 1 110 ? 53.780 -23.544 -18.528 1.00 89.44 110 ILE A CA 1
ATOM 831 C C . ILE A 1 110 ? 53.504 -23.079 -17.092 1.00 89.44 110 ILE A C 1
ATOM 833 O O . ILE A 1 110 ? 52.542 -23.534 -16.474 1.00 89.44 110 ILE A O 1
ATOM 837 N N . ALA A 1 111 ? 54.308 -22.147 -16.570 1.00 89.94 111 ALA A N 1
ATOM 838 C CA . ALA A 1 111 ? 54.124 -21.604 -15.225 1.00 89.94 111 ALA A CA 1
ATOM 839 C C . ALA A 1 111 ? 52.764 -20.899 -15.059 1.00 89.94 111 ALA A C 1
ATOM 841 O O . ALA A 1 111 ? 52.074 -21.111 -14.059 1.00 89.94 111 ALA A O 1
ATOM 842 N N . GLU A 1 112 ? 52.355 -20.115 -16.058 1.00 86.31 112 GLU A N 1
ATOM 843 C CA . GLU A 1 112 ? 51.053 -19.445 -16.097 1.00 86.31 112 GLU A CA 1
ATOM 844 C C . GLU A 1 112 ? 49.892 -20.455 -16.139 1.00 86.31 112 GLU A C 1
ATOM 846 O O . GLU A 1 112 ? 48.936 -20.340 -15.371 1.00 86.31 112 GLU A O 1
ATOM 851 N N . GLY A 1 113 ? 49.998 -21.506 -16.960 1.00 86.25 113 GLY A N 1
ATOM 852 C CA . GLY A 1 113 ? 49.005 -22.584 -17.013 1.00 86.25 113 GLY A CA 1
ATOM 853 C C . GLY A 1 113 ? 48.867 -23.351 -15.691 1.00 86.25 113 GLY A C 1
ATOM 854 O O . GLY A 1 113 ? 47.754 -23.647 -15.255 1.00 86.25 113 GLY A O 1
ATOM 855 N N . LEU A 1 114 ? 49.98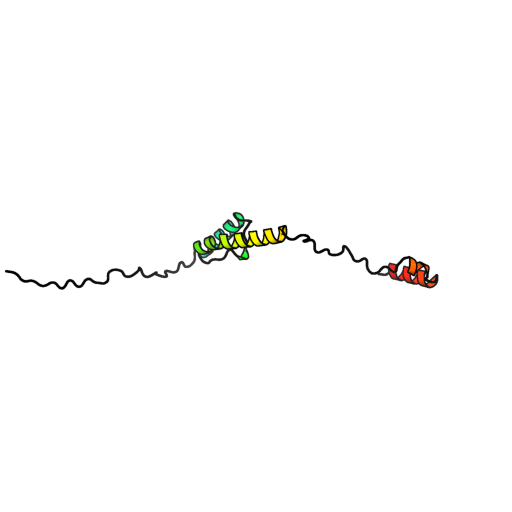3 -23.626 -15.004 1.00 91.56 114 LEU A N 1
ATOM 856 C CA . LEU A 1 114 ? 49.979 -24.289 -13.694 1.00 91.56 114 LEU A CA 1
ATOM 857 C C . LEU A 1 114 ? 49.358 -23.420 -12.592 1.00 91.56 114 LEU A C 1
ATOM 859 O O . LEU A 1 114 ? 48.676 -23.953 -11.715 1.00 91.56 114 LEU A O 1
ATOM 863 N N . ARG A 1 115 ? 49.564 -22.097 -12.638 1.00 85.25 115 ARG A N 1
ATOM 864 C CA . ARG A 1 115 ? 48.964 -21.138 -11.696 1.00 85.25 115 ARG A CA 1
ATOM 865 C C . ARG A 1 115 ? 47.438 -21.111 -11.818 1.00 85.25 115 ARG A C 1
ATOM 867 O O . ARG A 1 115 ? 46.762 -21.122 -10.797 1.00 85.25 115 ARG A O 1
ATOM 874 N N . ARG A 1 116 ? 46.901 -21.152 -13.044 1.00 80.19 116 ARG A N 1
ATOM 875 C CA . ARG A 1 116 ? 45.446 -21.169 -13.301 1.00 80.19 116 ARG A CA 1
ATOM 876 C C . ARG A 1 116 ? 44.749 -22.458 -12.874 1.00 80.19 116 ARG A C 1
ATOM 878 O O . ARG A 1 116 ? 43.562 -22.427 -12.602 1.00 80.19 116 ARG A O 1
ATOM 885 N N . ARG A 1 117 ? 45.466 -23.586 -12.826 1.00 77.31 117 ARG A N 1
ATOM 886 C CA . ARG A 1 117 ? 44.901 -24.891 -12.435 1.00 77.31 117 ARG A CA 1
ATOM 887 C C . ARG A 1 117 ? 44.797 -25.081 -10.912 1.00 77.31 117 ARG A C 1
ATOM 889 O O . ARG A 1 117 ? 44.174 -26.040 -10.473 1.00 77.31 117 ARG A O 1
ATOM 896 N N . ARG A 1 118 ? 45.466 -24.240 -10.114 1.00 75.44 118 ARG A N 1
ATOM 897 C CA . ARG A 1 118 ? 45.545 -24.365 -8.644 1.00 75.44 118 ARG A CA 1
ATOM 898 C C . ARG A 1 118 ? 44.713 -23.335 -7.866 1.00 75.44 118 ARG A C 1
ATOM 900 O O . ARG A 1 118 ? 44.702 -23.428 -6.643 1.00 75.44 118 ARG A O 1
ATOM 907 N N . GLY A 1 119 ? 44.100 -22.362 -8.540 1.00 59.03 119 GLY A N 1
ATOM 908 C CA . GLY A 1 119 ? 43.131 -21.428 -7.952 1.00 59.03 119 GLY A CA 1
ATOM 909 C C . GLY A 1 119 ? 41.720 -21.850 -8.311 1.00 59.03 119 GLY A C 1
ATOM 910 O O . GLY A 1 119 ? 40.839 -21.671 -7.450 1.00 59.03 119 GLY A O 1
#

Sequence (119 aa):
MERPDEVVERPPENESPEHTEQGADGTEGFDLERIRELILAAHPDVVPDMITGTTFDELMASIEPARAAYARIAERIRSQPGNAPGIPAGQPGRQPSPAHVERLSASAKIAEGLRRRRG